Protein AF-A0A485KPN6-F1 (afdb_monomer)

InterPro domains:
  IPR001806 Small GTPase [PF00071] (11-131)
  IPR001806 Small GTPase [PS51421] (5-145)
  IPR001806 Small GTPase [SM00174] (12-145)
  IPR005225 Small GTP-binding domain [TIGR00231] (8-130)
  IPR027417 P-loop containing nucleoside triphosphate hydrolase [G3DSA:3.40.50.300] (1-142)
  IPR027417 P-loop containing nucleoside triphosphate hydrolase [SSF52540] (7-133)

Mean predicted aligned error: 6.92 Å

Structure (mmCIF, N/CA/C/O backbone):
data_AF-A0A485KPN6-F1
#
_entry.id   AF-A0A485KPN6-F1
#
loop_
_atom_site.group_PDB
_atom_site.id
_atom_site.type_symbol
_atom_site.label_atom_id
_atom_site.label_alt_id
_atom_site.label_comp_id
_atom_site.label_asym_id
_atom_site.label_entity_id
_atom_site.label_seq_id
_atom_site.pdbx_PDB_ins_code
_atom_site.Cartn_x
_atom_site.Cartn_y
_atom_site.Cartn_z
_atom_site.occupancy
_atom_site.B_iso_or_equiv
_atom_site.auth_seq_id
_atom_site.auth_comp_id
_atom_site.auth_asym_id
_atom_site.auth_atom_id
_atom_site.pdbx_PDB_model_num
ATOM 1 N N . MET A 1 1 ? -31.137 16.432 19.327 1.00 37.41 1 MET A N 1
ATOM 2 C CA . MET A 1 1 ? -29.739 16.645 18.903 1.00 37.41 1 MET A CA 1
ATOM 3 C C . MET A 1 1 ? -29.300 15.384 18.183 1.00 37.41 1 MET A C 1
ATOM 5 O O . MET A 1 1 ? -29.404 14.325 18.782 1.00 37.41 1 MET A O 1
ATOM 9 N N . ALA A 1 2 ? -28.963 15.461 16.894 1.00 44.97 2 ALA A N 1
ATOM 10 C CA . ALA A 1 2 ? -28.525 14.291 16.137 1.00 44.97 2 ALA A CA 1
ATOM 11 C C . ALA A 1 2 ? -27.062 14.008 16.492 1.00 44.97 2 ALA A C 1
ATOM 13 O O . ALA A 1 2 ? -26.189 14.835 16.234 1.00 44.97 2 ALA A O 1
ATOM 14 N N . GLU A 1 3 ? -26.814 12.874 17.137 1.00 49.03 3 GLU A N 1
ATOM 15 C CA . GLU A 1 3 ? -25.474 12.365 17.399 1.00 49.03 3 GLU A CA 1
ATOM 16 C C . GLU A 1 3 ? -24.818 12.087 16.042 1.00 49.03 3 GLU A C 1
ATOM 18 O O . GLU A 1 3 ? -25.190 11.156 15.329 1.00 49.03 3 GLU A O 1
ATOM 23 N N . GLY A 1 4 ? -23.931 12.991 15.614 1.00 55.22 4 GLY A N 1
ATOM 24 C CA . GLY A 1 4 ? -23.283 12.915 14.310 1.00 55.22 4 GLY A CA 1
ATOM 25 C C . GLY A 1 4 ? -22.525 11.601 14.202 1.00 55.22 4 GLY A C 1
ATOM 26 O O . GLY A 1 4 ? -21.501 11.423 14.859 1.00 55.22 4 GLY A O 1
ATOM 27 N N . THR A 1 5 ? -23.037 10.666 13.401 1.00 60.41 5 THR A N 1
ATOM 28 C CA . THR A 1 5 ? -22.420 9.354 13.212 1.00 60.41 5 THR A CA 1
ATOM 29 C C . THR A 1 5 ? -21.006 9.556 12.677 1.00 60.41 5 THR A C 1
ATOM 31 O O . THR A 1 5 ? -20.804 9.933 11.522 1.00 60.41 5 THR A O 1
ATOM 34 N N . LYS A 1 6 ? -20.004 9.358 13.539 1.00 68.56 6 LYS A N 1
ATOM 35 C CA . LYS A 1 6 ? -18.596 9.487 13.167 1.00 68.56 6 LYS A CA 1
ATOM 36 C C . LYS A 1 6 ? -18.298 8.441 12.094 1.00 68.56 6 LYS A C 1
ATOM 38 O O . LYS A 1 6 ? -18.426 7.246 12.351 1.00 68.56 6 LYS A O 1
ATOM 43 N N . ALA A 1 7 ? -17.926 8.892 10.896 1.00 76.75 7 ALA A N 1
ATOM 44 C CA . ALA A 1 7 ? -17.583 7.998 9.794 1.00 76.75 7 ALA A CA 1
ATOM 45 C C . ALA A 1 7 ? -16.496 7.009 10.244 1.00 76.75 7 ALA A C 1
ATOM 47 O O . ALA A 1 7 ? -15.482 7.411 10.822 1.00 76.75 7 ALA A O 1
ATOM 48 N N . ARG A 1 8 ? -16.716 5.714 9.994 1.00 92.06 8 ARG A N 1
ATOM 49 C CA . ARG A 1 8 ? -15.773 4.656 10.370 1.00 92.06 8 ARG A CA 1
ATOM 50 C C . ARG A 1 8 ? -14.483 4.846 9.578 1.00 92.06 8 ARG A C 1
ATOM 52 O O . ARG A 1 8 ? -14.513 4.854 8.350 1.00 92.06 8 ARG A O 1
ATOM 59 N N . GLU A 1 9 ? -13.354 4.984 10.264 1.00 95.56 9 GLU A N 1
ATOM 60 C CA . GLU A 1 9 ? -12.046 5.092 9.617 1.00 95.56 9 GLU A CA 1
ATOM 61 C C . GLU A 1 9 ? -11.360 3.723 9.571 1.00 95.56 9 GLU A C 1
ATOM 63 O O . GLU A 1 9 ? -11.320 2.998 10.566 1.00 95.56 9 GLU A O 1
ATOM 68 N N . VAL A 1 10 ? -10.832 3.354 8.404 1.00 97.00 10 VAL A N 1
ATOM 69 C CA . VAL A 1 10 ? -10.123 2.086 8.191 1.00 97.00 10 VAL A CA 1
ATOM 70 C C . VAL A 1 10 ? -8.743 2.385 7.628 1.00 97.00 10 VAL A C 1
ATOM 72 O O . VAL A 1 10 ? -8.615 2.883 6.510 1.00 97.00 10 VAL A O 1
ATOM 75 N N . LYS A 1 11 ? -7.702 2.062 8.398 1.00 98.19 11 LYS A N 1
ATOM 76 C CA . LYS A 1 11 ? -6.311 2.214 7.969 1.00 98.19 11 LYS A CA 1
ATOM 77 C C . LYS A 1 11 ? -5.886 1.038 7.089 1.00 98.19 11 LYS A C 1
ATOM 79 O O . LYS A 1 11 ? -5.953 -0.114 7.518 1.00 98.19 11 LYS A O 1
ATOM 84 N N . VAL A 1 12 ? -5.414 1.349 5.886 1.00 98.44 12 VAL A N 1
ATOM 85 C CA . VAL A 1 12 ? -4.874 0.404 4.903 1.00 98.44 12 VAL A CA 1
ATOM 86 C C . VAL A 1 12 ? -3.450 0.821 4.560 1.00 98.44 12 VAL A C 1
ATOM 88 O O . VAL A 1 12 ? -3.191 2.000 4.330 1.00 98.44 12 VAL A O 1
ATOM 91 N N . VAL A 1 13 ? -2.526 -0.132 4.512 1.00 98.56 13 VAL A N 1
ATOM 92 C CA . VAL A 1 13 ? -1.133 0.106 4.109 1.00 98.56 13 VAL A CA 1
ATOM 93 C C . VAL A 1 13 ? -0.801 -0.689 2.853 1.00 98.56 13 VAL A C 1
ATOM 95 O O . VAL A 1 13 ? -1.219 -1.837 2.713 1.00 98.56 13 VAL A O 1
ATOM 98 N N . LEU A 1 14 ? -0.058 -0.088 1.929 1.00 98.50 14 LEU A N 1
ATOM 99 C CA . LEU A 1 14 ? 0.485 -0.775 0.764 1.00 98.50 14 LEU A CA 1
ATOM 100 C C . LEU A 1 14 ? 1.970 -1.041 0.981 1.00 98.50 14 LEU A C 1
ATOM 102 O O . LEU A 1 14 ? 2.721 -0.112 1.252 1.00 98.50 14 LEU A O 1
ATOM 106 N N . LEU A 1 15 ? 2.388 -2.293 0.798 1.00 98.12 15 LEU A N 1
ATOM 107 C CA . LEU A 1 15 ? 3.778 -2.747 0.927 1.00 98.12 15 LEU A CA 1
ATOM 108 C C . LEU A 1 15 ? 4.229 -3.467 -0.349 1.00 98.12 15 LEU A C 1
ATOM 110 O O . LEU A 1 15 ? 3.407 -3.908 -1.153 1.00 98.12 15 LEU A O 1
ATOM 114 N N . GLY A 1 16 ? 5.541 -3.572 -0.556 1.00 97.31 16 GLY A N 1
ATOM 115 C CA . GLY A 1 16 ? 6.146 -4.197 -1.738 1.00 97.31 16 GLY A CA 1
ATOM 116 C C . GLY A 1 16 ? 7.288 -3.371 -2.328 1.00 97.31 16 GLY A C 1
ATOM 117 O O . GLY A 1 16 ? 7.499 -2.219 -1.943 1.00 97.31 16 GLY A O 1
ATOM 118 N N . ASP A 1 17 ? 8.009 -3.943 -3.289 1.00 96.38 17 ASP A N 1
ATOM 119 C CA . ASP A 1 17 ? 9.236 -3.355 -3.846 1.00 96.38 17 ASP A CA 1
ATOM 120 C C . ASP A 1 17 ? 9.010 -2.013 -4.556 1.00 96.38 17 ASP A C 1
ATOM 122 O O . ASP A 1 17 ? 7.895 -1.605 -4.908 1.00 96.38 17 ASP A O 1
ATOM 126 N N . THR A 1 18 ? 10.104 -1.299 -4.809 1.00 95.44 18 THR A N 1
ATOM 127 C CA . THR A 1 18 ? 10.076 -0.108 -5.662 1.00 95.44 18 THR A CA 1
ATOM 128 C C . THR A 1 18 ? 9.612 -0.472 -7.076 1.00 95.44 18 THR A C 1
ATOM 130 O O . THR A 1 18 ? 9.954 -1.521 -7.637 1.00 95.44 18 THR A O 1
ATOM 133 N N . GLY A 1 19 ? 8.777 0.392 -7.658 1.00 94.19 19 GLY A N 1
ATOM 134 C CA . GLY A 1 19 ? 8.307 0.256 -9.039 1.00 94.19 19 GLY A CA 1
ATOM 135 C C . GLY A 1 19 ? 7.283 -0.858 -9.288 1.00 94.19 19 GLY A C 1
ATOM 136 O O . GLY A 1 19 ? 6.967 -1.132 -10.446 1.00 94.19 19 GLY A O 1
ATOM 137 N N . VAL A 1 20 ? 6.755 -1.527 -8.250 1.00 95.75 20 VAL A N 1
ATOM 138 C CA . VAL A 1 20 ? 5.679 -2.533 -8.428 1.00 95.75 20 VAL A CA 1
ATOM 139 C C . VAL A 1 20 ? 4.315 -1.905 -8.732 1.00 95.75 20 VAL A C 1
ATOM 141 O O . VAL A 1 20 ? 3.440 -2.592 -9.242 1.00 95.75 20 VAL A O 1
ATOM 144 N N . GLY A 1 21 ? 4.154 -0.600 -8.479 1.00 95.94 21 GLY A N 1
ATOM 145 C CA . GLY A 1 21 ? 2.950 0.172 -8.813 1.00 95.94 21 GLY A CA 1
ATOM 146 C C . GLY A 1 21 ? 2.024 0.500 -7.638 1.00 95.94 21 GLY A C 1
ATOM 147 O O . GLY A 1 21 ? 0.868 0.832 -7.869 1.00 95.94 21 GLY A O 1
ATOM 148 N N . LYS A 1 22 ? 2.514 0.451 -6.389 1.00 97.00 22 LYS A N 1
ATOM 149 C CA . LYS A 1 22 ? 1.745 0.833 -5.185 1.00 97.00 22 LYS A CA 1
ATOM 150 C C . LYS A 1 22 ? 1.124 2.229 -5.318 1.00 97.00 22 LYS A C 1
ATOM 152 O O . LYS A 1 22 ? -0.093 2.365 -5.269 1.00 97.00 22 LYS A O 1
ATOM 157 N N . SER A 1 23 ? 1.940 3.236 -5.617 1.00 96.75 23 SER A N 1
ATOM 158 C CA . SER A 1 23 ? 1.487 4.619 -5.788 1.00 96.75 23 SER A CA 1
ATOM 159 C C . SER A 1 23 ? 0.498 4.773 -6.945 1.00 96.75 23 SER A C 1
ATOM 161 O O . SER A 1 23 ? -0.493 5.485 -6.808 1.00 96.75 23 SER A O 1
ATOM 163 N N . SER A 1 24 ? 0.707 4.062 -8.060 1.00 96.06 24 SER A N 1
ATOM 164 C CA . SER A 1 24 ? -0.212 4.065 -9.207 1.00 96.06 24 SER A CA 1
ATOM 165 C C . SER A 1 24 ? -1.573 3.463 -8.853 1.00 96.06 24 SER A C 1
ATOM 167 O O . SER A 1 24 ? -2.597 4.023 -9.238 1.00 96.06 24 SER A O 1
ATOM 169 N N . LEU A 1 25 ? -1.598 2.376 -8.072 1.00 96.38 25 LEU A N 1
ATOM 170 C CA . LEU A 1 25 ? -2.829 1.774 -7.553 1.00 96.38 25 LEU A CA 1
ATOM 171 C C . LEU A 1 25 ? -3.585 2.744 -6.645 1.00 96.38 25 LEU A C 1
ATOM 173 O O . LEU A 1 25 ? -4.788 2.932 -6.827 1.00 96.38 25 LEU A O 1
ATOM 177 N N . VAL A 1 26 ? -2.893 3.393 -5.700 1.00 96.56 26 VAL A N 1
ATOM 178 C CA . VAL A 1 26 ? -3.537 4.367 -4.805 1.00 96.56 26 VAL A CA 1
ATOM 179 C C . VAL A 1 26 ? -4.048 5.570 -5.590 1.00 96.56 26 VAL A C 1
ATOM 181 O O . VAL A 1 26 ? -5.200 5.957 -5.413 1.00 96.56 26 VAL A O 1
ATOM 184 N N . LEU A 1 27 ? -3.251 6.131 -6.502 1.00 95.56 27 LEU A N 1
ATOM 185 C CA . LEU A 1 27 ? -3.660 7.270 -7.325 1.00 95.56 27 LEU A CA 1
ATOM 186 C C . LEU A 1 27 ? -4.890 6.939 -8.179 1.00 95.56 27 LEU A C 1
ATOM 188 O O . LEU A 1 27 ? -5.844 7.727 -8.207 1.00 95.56 27 LEU A O 1
ATOM 192 N N . ARG A 1 28 ? -4.891 5.771 -8.835 1.00 95.25 28 ARG A N 1
ATOM 193 C CA . ARG A 1 28 ? -6.022 5.289 -9.635 1.00 95.25 28 ARG A CA 1
ATOM 194 C C . ARG A 1 28 ? -7.255 5.103 -8.767 1.00 95.25 28 ARG A C 1
ATOM 196 O O . ARG A 1 28 ? -8.325 5.584 -9.127 1.00 95.25 28 ARG A O 1
ATOM 203 N N . PHE A 1 29 ? -7.112 4.474 -7.606 1.00 95.31 29 PHE A N 1
ATOM 204 C CA . PHE A 1 29 ? -8.229 4.267 -6.695 1.00 95.31 29 PHE A CA 1
ATOM 205 C C . PHE A 1 29 ? -8.797 5.587 -6.162 1.00 95.31 29 PHE A C 1
ATOM 207 O O . PHE A 1 29 ? -10.011 5.771 -6.172 1.00 95.31 29 PHE A O 1
ATOM 214 N N . VAL A 1 30 ? -7.953 6.514 -5.707 1.00 94.94 30 VAL A N 1
ATOM 215 C CA . VAL A 1 30 ? -8.392 7.753 -5.047 1.00 94.94 30 VAL A CA 1
ATOM 216 C C . VAL A 1 30 ? -8.919 8.778 -6.047 1.00 94.94 30 VAL A C 1
ATOM 218 O O . VAL A 1 30 ? -9.967 9.370 -5.805 1.00 94.94 30 VAL A O 1
ATOM 221 N N . THR A 1 31 ? -8.230 8.962 -7.175 1.00 93.69 31 THR A N 1
ATOM 222 C CA . THR A 1 31 ? -8.471 10.092 -8.095 1.00 93.69 31 THR A CA 1
ATOM 223 C C . THR A 1 31 ? -8.912 9.683 -9.498 1.00 93.69 31 THR A C 1
ATOM 225 O O . THR A 1 31 ? -9.166 10.549 -10.327 1.00 93.69 31 THR A O 1
ATOM 228 N N . ASN A 1 32 ? -8.981 8.382 -9.789 1.00 93.06 32 ASN A N 1
ATOM 229 C CA . ASN A 1 32 ? -9.200 7.862 -11.137 1.00 93.06 32 ASN A CA 1
ATOM 230 C C . ASN A 1 32 ? -8.185 8.382 -12.179 1.00 93.06 32 ASN A C 1
ATOM 232 O O . ASN A 1 32 ? -8.518 8.552 -13.350 1.00 93.06 32 ASN A O 1
ATOM 236 N N . ASN A 1 33 ? -6.932 8.598 -11.765 1.00 90.56 33 ASN A N 1
ATOM 237 C CA . ASN A 1 33 ? -5.832 8.998 -12.646 1.00 90.56 33 ASN A CA 1
ATOM 238 C C . ASN A 1 33 ? -4.732 7.938 -12.705 1.00 90.56 33 ASN A C 1
ATOM 240 O O . ASN A 1 33 ? -4.531 7.169 -11.767 1.00 90.56 33 ASN A O 1
ATOM 244 N N . PHE A 1 34 ? -3.977 7.944 -13.800 1.00 90.94 34 PHE A N 1
ATOM 245 C CA . PHE A 1 34 ? -2.768 7.147 -13.967 1.00 90.94 34 PHE A CA 1
ATOM 246 C C . PHE A 1 34 ? -1.654 8.017 -14.532 1.00 90.94 34 PHE A C 1
ATOM 248 O O . PHE A 1 34 ? -1.895 8.874 -15.381 1.00 90.94 34 PHE A O 1
ATOM 255 N N . ARG A 1 35 ? -0.434 7.789 -14.047 1.00 87.56 35 ARG A N 1
ATOM 256 C CA . ARG A 1 35 ? 0.775 8.428 -14.554 1.00 87.56 35 ARG A CA 1
ATOM 257 C C . ARG A 1 35 ? 1.763 7.322 -14.928 1.00 87.56 35 ARG A C 1
ATOM 259 O O . ARG A 1 35 ? 2.150 6.571 -14.033 1.00 87.56 35 ARG A O 1
ATOM 266 N N . PRO A 1 36 ? 2.169 7.213 -16.206 1.00 78.56 36 PRO A N 1
ATOM 267 C CA . PRO A 1 36 ? 3.112 6.181 -16.639 1.00 78.56 36 PRO A CA 1
ATOM 268 C C . PRO A 1 36 ? 4.503 6.379 -16.029 1.00 78.56 36 PRO A C 1
ATOM 270 O O . PRO A 1 36 ? 5.236 5.415 -15.823 1.00 78.56 36 PRO A O 1
ATOM 273 N N . TYR A 1 37 ? 4.838 7.624 -15.690 1.00 82.56 37 TYR A N 1
ATOM 274 C CA . TYR A 1 37 ? 6.068 7.991 -15.008 1.00 82.56 37 TYR A CA 1
ATOM 275 C C . TYR A 1 37 ? 5.726 8.636 -13.668 1.00 82.56 37 TYR A C 1
ATOM 277 O O . TYR A 1 37 ? 4.939 9.583 -13.598 1.00 82.56 37 TYR A O 1
ATOM 285 N N . SER A 1 38 ? 6.319 8.115 -12.601 1.00 82.31 38 SER A N 1
ATOM 286 C CA . SER A 1 38 ? 6.205 8.658 -11.253 1.00 82.31 38 SER A CA 1
ATOM 287 C C . SER A 1 38 ? 7.548 8.550 -10.555 1.00 82.31 38 SER A C 1
ATOM 289 O O . SER A 1 38 ? 8.235 7.533 -10.678 1.00 82.31 38 SER A O 1
ATOM 291 N N . GLU A 1 39 ? 7.898 9.571 -9.783 1.00 88.94 39 GLU A N 1
ATOM 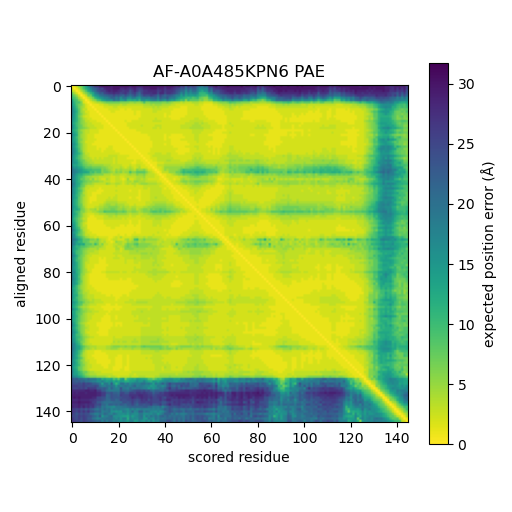292 C CA . GLU A 1 39 ? 9.043 9.492 -8.884 1.00 88.94 39 GLU A CA 1
ATOM 293 C C . GLU A 1 39 ? 8.819 8.426 -7.805 1.00 88.94 39 GLU A C 1
ATOM 295 O O . GLU A 1 39 ? 7.690 8.019 -7.515 1.00 88.94 39 GLU A O 1
ATOM 300 N N . SER A 1 40 ? 9.910 7.941 -7.215 1.00 91.25 40 SER A N 1
ATOM 301 C CA . SER A 1 40 ? 9.809 7.006 -6.096 1.00 91.25 40 SER A CA 1
ATOM 302 C C . SER A 1 40 ? 9.239 7.703 -4.866 1.00 91.25 40 SER A C 1
ATOM 304 O O . SER A 1 40 ? 9.721 8.765 -4.483 1.00 91.25 40 SER A O 1
ATOM 306 N N . THR A 1 41 ? 8.291 7.059 -4.186 1.00 90.88 41 THR A N 1
ATOM 307 C CA . THR A 1 41 ? 7.822 7.512 -2.873 1.00 90.88 41 THR A CA 1
ATOM 308 C C . THR A 1 41 ? 8.992 7.591 -1.890 1.00 90.88 41 THR A C 1
ATOM 310 O O . THR A 1 41 ? 9.741 6.624 -1.723 1.00 90.88 41 THR A O 1
ATOM 313 N N . ILE A 1 42 ? 9.136 8.736 -1.223 1.00 91.88 42 ILE A N 1
ATOM 314 C CA . ILE A 1 42 ? 10.103 8.962 -0.144 1.00 91.88 42 ILE A CA 1
ATOM 315 C C . ILE A 1 42 ? 9.393 8.690 1.184 1.00 91.88 42 ILE A C 1
ATOM 317 O O . ILE A 1 42 ? 8.420 9.365 1.510 1.00 91.88 42 ILE A O 1
ATOM 321 N N . GLY A 1 43 ? 9.858 7.700 1.952 1.00 92.69 43 GLY A N 1
ATOM 322 C CA . GLY A 1 43 ? 9.217 7.310 3.214 1.00 92.69 43 GLY A CA 1
ATOM 323 C C . GLY A 1 43 ? 7.823 6.713 2.995 1.00 92.69 43 GLY A C 1
ATOM 324 O O . GLY A 1 43 ? 7.709 5.532 2.676 1.00 92.69 43 GLY A O 1
ATOM 325 N N . ALA A 1 44 ? 6.769 7.519 3.141 1.00 95.69 44 ALA A N 1
ATOM 326 C CA . ALA A 1 44 ? 5.401 7.151 2.779 1.00 95.69 44 ALA A CA 1
ATOM 327 C C . ALA A 1 44 ? 4.562 8.382 2.416 1.00 95.69 44 ALA A C 1
ATOM 329 O O . ALA A 1 44 ? 4.802 9.479 2.917 1.00 95.69 44 ALA A O 1
ATOM 330 N N . SER A 1 45 ? 3.538 8.173 1.592 1.00 95.94 45 SER A N 1
ATOM 331 C CA . SER A 1 45 ? 2.495 9.156 1.314 1.00 95.94 45 SER A CA 1
ATOM 332 C C . SER A 1 45 ? 1.155 8.707 1.895 1.00 95.94 45 SER A C 1
ATOM 334 O O . SER A 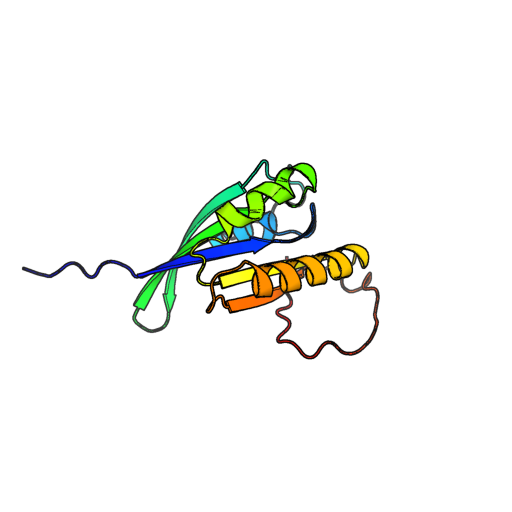1 45 ? 0.874 7.513 2.031 1.00 95.94 45 SER A O 1
ATOM 336 N N . PHE A 1 46 ? 0.330 9.685 2.259 1.00 97.00 46 PHE A N 1
ATOM 337 C CA . PHE A 1 46 ? -0.995 9.466 2.820 1.00 97.00 46 PHE A CA 1
ATOM 338 C C . PHE A 1 46 ? -2.061 10.001 1.866 1.00 97.00 46 PHE A C 1
ATOM 340 O O . PHE A 1 46 ? -1.990 11.145 1.419 1.00 97.00 46 PHE A O 1
ATOM 347 N N . MET A 1 47 ? -3.078 9.186 1.598 1.00 97.06 47 MET A N 1
ATOM 348 C CA . MET A 1 47 ? -4.294 9.597 0.902 1.00 97.06 47 MET A CA 1
ATOM 349 C C . MET A 1 47 ? -5.517 9.072 1.649 1.00 97.06 47 MET A C 1
ATOM 351 O O . MET A 1 47 ? -5.437 8.097 2.396 1.00 97.06 47 MET A O 1
ATOM 355 N N . SER A 1 48 ? -6.678 9.689 1.434 1.00 97.19 48 SER A N 1
ATOM 356 C CA . SER A 1 48 ? -7.929 9.150 1.962 1.00 97.19 48 SER A CA 1
ATOM 357 C C . SER A 1 48 ? -9.038 9.173 0.927 1.00 97.19 48 SER A C 1
ATOM 359 O O . SER A 1 48 ? -9.082 10.062 0.079 1.00 97.19 48 SER A O 1
ATOM 361 N N . LYS A 1 49 ? -9.929 8.184 1.004 1.00 96.31 49 LYS A N 1
ATOM 362 C CA . LYS A 1 49 ? -11.127 8.104 0.168 1.00 96.31 49 LYS A CA 1
ATOM 363 C C . LYS A 1 49 ? -12.306 7.655 1.015 1.00 96.31 49 LYS A C 1
ATOM 365 O O . LYS A 1 49 ? -12.217 6.643 1.710 1.00 96.31 49 LYS A O 1
ATOM 370 N N . MET A 1 50 ? -13.402 8.400 0.953 1.00 96.50 50 MET A N 1
ATOM 371 C CA . MET A 1 50 ? -14.673 7.966 1.520 1.00 96.50 50 MET A CA 1
ATOM 372 C C . MET A 1 50 ? -15.395 7.090 0.498 1.00 96.50 50 MET A C 1
ATOM 374 O O . MET A 1 50 ? -15.516 7.473 -0.664 1.00 96.50 50 MET A O 1
ATOM 378 N N . LEU A 1 51 ? -15.842 5.914 0.925 1.00 95.12 51 LEU A N 1
ATOM 379 C CA . LEU A 1 51 ? -16.675 5.015 0.138 1.00 95.12 51 LEU A CA 1
ATOM 380 C C . LEU A 1 51 ? -17.911 4.631 0.942 1.00 95.12 51 LEU A C 1
ATOM 382 O O . LEU A 1 51 ? -17.850 4.497 2.164 1.00 95.12 51 LEU A O 1
ATOM 386 N N . LEU A 1 52 ? -19.013 4.415 0.235 1.00 94.06 52 LEU A N 1
ATOM 387 C CA . LEU A 1 52 ? -2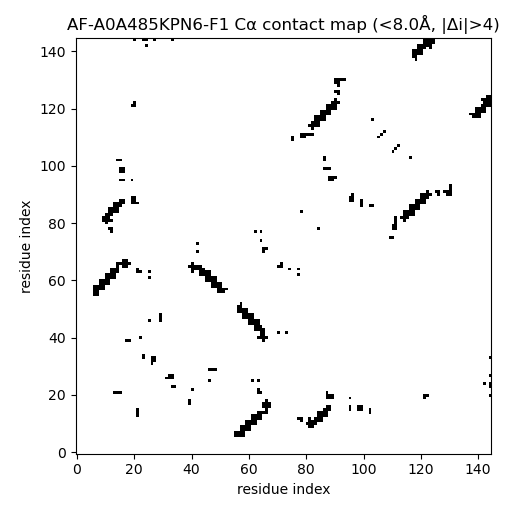0.211 3.812 0.793 1.00 94.06 52 LEU A CA 1
ATOM 388 C C . LEU A 1 52 ? -20.110 2.290 0.613 1.00 94.06 52 LEU A C 1
ATOM 390 O O . LEU A 1 52 ? -19.983 1.809 -0.513 1.00 94.06 52 LEU A O 1
ATOM 394 N N . VAL A 1 53 ? -20.101 1.541 1.715 1.00 91.56 53 VAL A N 1
ATOM 395 C CA . VAL A 1 53 ? -20.065 0.071 1.723 1.00 91.56 53 VAL A CA 1
ATOM 396 C C . VAL A 1 53 ? -21.343 -0.419 2.397 1.00 91.56 53 VAL A C 1
ATOM 398 O O . VAL A 1 53 ? -21.492 -0.293 3.613 1.00 91.56 53 VAL A O 1
ATOM 401 N N . GLY A 1 54 ? -22.285 -0.933 1.601 1.00 91.12 54 GLY A N 1
ATOM 402 C CA . GLY A 1 54 ? -23.671 -1.093 2.052 1.00 91.12 54 GLY A CA 1
ATOM 403 C C . GLY A 1 54 ? -24.261 0.278 2.382 1.00 91.12 54 GLY A C 1
ATOM 404 O O . GLY A 1 54 ? -24.142 1.192 1.576 1.00 91.12 54 GLY A O 1
ATOM 405 N N . ASP A 1 55 ? -24.788 0.443 3.593 1.00 90.38 55 ASP A N 1
ATOM 406 C CA . ASP A 1 55 ? -25.326 1.725 4.076 1.00 90.38 55 ASP A CA 1
ATOM 407 C C . ASP A 1 55 ? -24.333 2.502 4.964 1.00 90.38 55 ASP A C 1
ATOM 409 O O . ASP A 1 55 ? -24.688 3.494 5.600 1.00 90.38 55 ASP A O 1
ATOM 413 N N . GLN A 1 56 ? -23.072 2.057 5.047 1.00 92.25 56 GLN A N 1
ATOM 414 C CA . GLN A 1 56 ? -22.059 2.673 5.907 1.00 92.25 56 GLN A CA 1
ATOM 415 C C . GLN A 1 56 ? -21.051 3.498 5.107 1.00 92.25 56 GLN A C 1
ATOM 417 O O . GLN A 1 56 ? -20.359 2.985 4.225 1.00 92.25 56 GLN A O 1
ATOM 422 N N . ALA A 1 57 ? -20.906 4.774 5.469 1.00 94.44 57 ALA A N 1
ATOM 423 C CA . ALA A 1 57 ? -19.819 5.615 4.985 1.00 94.44 57 ALA A CA 1
ATOM 424 C C . ALA A 1 57 ? -18.516 5.266 5.723 1.00 94.44 57 ALA A C 1
ATOM 426 O O . ALA A 1 57 ? -18.371 5.502 6.927 1.00 94.44 57 ALA A O 1
ATOM 427 N N . ILE A 1 58 ? -17.555 4.710 4.987 1.00 96.06 58 ILE A N 1
ATOM 428 C CA . ILE A 1 58 ? -16.239 4.322 5.494 1.00 96.06 58 ILE A CA 1
ATOM 429 C C . ILE A 1 58 ? -15.181 5.218 4.860 1.00 96.06 58 ILE A C 1
ATOM 431 O O . ILE A 1 58 ? -15.090 5.343 3.638 1.00 96.06 58 ILE A O 1
ATOM 435 N N . LYS A 1 59 ? -14.336 5.826 5.691 1.00 97.19 59 LYS A N 1
ATOM 436 C CA . LYS A 1 59 ? -13.167 6.580 5.246 1.00 97.19 59 LYS A CA 1
ATOM 437 C C . LYS A 1 59 ? -11.938 5.682 5.290 1.00 97.19 59 LYS A C 1
ATOM 439 O O . LYS A 1 59 ? -11.418 5.357 6.357 1.00 97.19 59 LYS A O 1
ATOM 444 N N . TYR A 1 60 ? -11.447 5.308 4.119 1.00 97.62 60 TYR A N 1
ATOM 445 C CA . TYR A 1 60 ? -10.195 4.580 3.989 1.00 97.62 60 TYR A CA 1
ATOM 446 C C . TYR A 1 60 ? -9.024 5.549 4.114 1.00 97.62 60 TYR A C 1
ATOM 448 O O . TYR A 1 60 ? -8.935 6.525 3.370 1.00 97.62 60 TYR A O 1
ATOM 456 N N . GLN A 1 61 ? -8.139 5.273 5.064 1.00 98.25 61 GLN A N 1
ATOM 457 C CA . GLN A 1 61 ? -6.882 5.969 5.312 1.00 98.25 61 GLN A CA 1
ATOM 458 C C . GLN A 1 61 ? -5.754 5.137 4.708 1.00 98.25 61 GLN A C 1
ATOM 460 O O . GLN A 1 61 ? -5.378 4.105 5.263 1.00 98.25 61 GLN A O 1
ATOM 465 N N . ILE A 1 62 ? -5.252 5.552 3.552 1.00 98.44 62 ILE A N 1
ATOM 466 C CA . ILE A 1 62 ? -4.378 4.740 2.710 1.00 98.44 62 ILE A CA 1
ATOM 467 C C . ILE A 1 62 ? -2.948 5.254 2.825 1.00 98.44 62 ILE A C 1
ATOM 469 O O . ILE A 1 62 ? -2.663 6.407 2.506 1.00 98.44 62 ILE A O 1
ATOM 473 N N . TRP A 1 63 ? -2.059 4.371 3.263 1.00 98.31 63 TRP A N 1
ATOM 474 C CA . TRP A 1 63 ? -0.628 4.613 3.383 1.00 98.31 63 TRP A CA 1
ATOM 475 C C . TRP A 1 63 ? 0.108 3.920 2.238 1.00 98.31 63 TRP A C 1
ATOM 477 O O . TRP A 1 63 ? 0.230 2.697 2.230 1.00 98.31 63 TRP A O 1
ATOM 487 N N . ASP A 1 64 ? 0.597 4.695 1.273 1.00 97.50 64 ASP A N 1
ATOM 488 C CA . ASP A 1 64 ? 1.501 4.216 0.223 1.00 97.50 64 ASP A CA 1
ATOM 489 C C . ASP A 1 64 ? 2.945 4.342 0.709 1.00 97.50 64 ASP A C 1
ATOM 491 O O . ASP A 1 64 ? 3.430 5.453 0.917 1.00 97.50 64 ASP A O 1
ATOM 495 N N . THR A 1 65 ? 3.638 3.223 0.916 1.00 97.31 65 THR A N 1
ATOM 496 C CA . THR A 1 65 ? 5.010 3.245 1.437 1.00 97.31 65 THR A CA 1
ATOM 497 C C . THR A 1 65 ? 6.051 3.235 0.323 1.00 97.31 65 THR A C 1
ATOM 499 O O . THR A 1 65 ? 5.848 2.713 -0.778 1.00 97.31 65 THR A O 1
ATOM 502 N N . ALA A 1 66 ? 7.241 3.736 0.630 1.00 94.62 66 ALA A N 1
ATOM 503 C CA . ALA A 1 66 ? 8.414 3.485 -0.182 1.00 94.62 66 ALA A CA 1
ATOM 504 C C . ALA A 1 66 ? 8.695 1.977 -0.248 1.00 94.62 66 ALA A C 1
ATOM 506 O O . ALA A 1 66 ? 8.478 1.235 0.709 1.00 94.62 66 ALA A O 1
ATOM 507 N N . GLY A 1 67 ? 9.172 1.522 -1.406 1.00 85.75 67 GLY A N 1
ATOM 508 C CA . GLY A 1 67 ? 9.617 0.141 -1.607 1.00 85.75 67 GLY A CA 1
ATOM 509 C C . GLY A 1 67 ? 11.133 0.002 -1.709 1.00 85.75 67 GLY A C 1
ATOM 510 O O . GLY A 1 67 ? 11.601 -1.002 -2.238 1.00 85.75 67 GLY A O 1
ATOM 511 N N . GLN A 1 68 ? 11.891 1.046 -1.353 1.00 90.75 68 GLN A N 1
ATOM 512 C CA . GLN A 1 68 ? 13.357 1.011 -1.363 1.00 90.75 68 GLN A CA 1
ATOM 513 C C . GLN A 1 68 ? 13.822 0.414 -0.040 1.00 90.75 68 GLN A C 1
ATOM 515 O O . GLN A 1 68 ? 13.307 0.779 1.019 1.00 90.75 68 GLN A O 1
ATOM 520 N N . GLU A 1 69 ? 14.819 -0.459 -0.094 1.00 84.31 69 GLU A N 1
ATOM 521 C CA . GLU A 1 69 ? 15.358 -1.168 1.065 1.00 84.31 69 GLU A CA 1
ATOM 522 C C . GLU A 1 69 ? 15.823 -0.222 2.177 1.00 84.31 69 GLU A C 1
ATOM 524 O O . GLU A 1 69 ? 15.608 -0.501 3.354 1.00 84.31 69 GLU A O 1
ATOM 529 N N . LYS A 1 70 ? 16.350 0.956 1.823 1.00 91.38 70 LYS A N 1
ATOM 530 C CA . LYS A 1 70 ? 16.783 1.968 2.797 1.00 91.38 70 LYS A CA 1
ATOM 531 C C . LYS A 1 70 ? 15.660 2.485 3.710 1.00 91.38 70 LYS A C 1
ATOM 533 O O . LYS A 1 70 ? 15.949 3.022 4.771 1.00 91.38 70 LYS A O 1
ATOM 538 N N . TYR A 1 71 ? 14.394 2.340 3.306 1.00 91.62 71 TYR A N 1
ATOM 539 C CA . TYR A 1 71 ? 13.225 2.719 4.110 1.00 91.62 71 TYR A CA 1
ATOM 540 C C . TYR A 1 71 ? 12.545 1.519 4.780 1.00 91.62 71 TYR A C 1
ATOM 542 O O . TYR A 1 71 ? 11.540 1.698 5.463 1.00 91.62 71 TYR A O 1
ATOM 550 N N . HIS A 1 72 ? 13.062 0.300 4.604 1.00 91.62 72 HIS A N 1
ATOM 551 C CA . HIS A 1 72 ? 12.432 -0.916 5.119 1.00 91.62 72 HIS A CA 1
ATOM 552 C C . HIS A 1 72 ? 12.283 -0.897 6.648 1.00 91.62 72 HIS A C 1
ATOM 554 O O . HIS A 1 72 ? 11.231 -1.263 7.161 1.00 91.62 72 HIS A O 1
ATOM 560 N N . SER A 1 73 ? 13.267 -0.357 7.376 1.00 93.31 73 SER A N 1
ATOM 561 C CA . SER A 1 73 ? 13.212 -0.205 8.840 1.00 93.31 73 SER A CA 1
ATOM 562 C C . SER A 1 73 ? 12.078 0.702 9.337 1.00 93.31 73 SER A C 1
ATOM 564 O O . SER A 1 73 ? 11.716 0.634 10.510 1.00 93.31 73 SER A O 1
ATOM 566 N N . LEU A 1 74 ? 11.494 1.530 8.463 1.00 95.00 74 LEU A N 1
ATOM 567 C CA . LEU A 1 74 ? 10.336 2.363 8.784 1.00 95.00 74 LEU A CA 1
ATOM 568 C C . LEU A 1 74 ? 9.012 1.611 8.615 1.00 95.00 74 LEU A C 1
ATOM 570 O O . LEU A 1 74 ? 8.013 2.025 9.190 1.00 95.00 74 LEU A O 1
ATOM 574 N N . ALA A 1 75 ? 8.965 0.500 7.875 1.00 93.88 75 ALA A N 1
ATOM 575 C CA . ALA A 1 75 ? 7.718 -0.212 7.588 1.00 93.88 75 ALA A CA 1
ATOM 576 C C . ALA A 1 75 ? 6.862 -0.550 8.827 1.00 93.88 75 ALA A C 1
ATOM 578 O O . ALA A 1 75 ? 5.646 -0.316 8.758 1.00 93.88 75 ALA A O 1
ATOM 579 N N . PRO A 1 76 ? 7.443 -0.960 9.979 1.00 96.12 76 PRO A N 1
ATOM 580 C CA . PRO A 1 76 ? 6.678 -1.193 11.201 1.00 96.12 76 PRO A CA 1
ATOM 581 C C . PRO A 1 76 ? 5.835 -0.011 11.666 1.00 96.12 76 PRO A C 1
ATOM 583 O O . PRO A 1 76 ? 4.724 -0.197 12.166 1.00 96.12 76 PRO A O 1
ATOM 586 N N . MET A 1 77 ? 6.299 1.221 11.447 1.00 96.38 77 MET A N 1
ATOM 587 C CA . MET A 1 77 ? 5.536 2.413 11.816 1.00 96.38 77 MET A CA 1
ATOM 588 C C . MET A 1 77 ? 4.262 2.563 10.969 1.00 96.38 77 MET A C 1
ATOM 590 O O . MET A 1 77 ? 3.241 3.054 11.455 1.00 96.38 77 MET A O 1
ATOM 594 N N . TYR A 1 78 ? 4.302 2.120 9.708 1.00 96.25 78 TYR A N 1
ATOM 595 C CA . TYR A 1 78 ? 3.209 2.305 8.760 1.00 96.25 78 TYR A CA 1
ATOM 596 C C . TYR A 1 78 ? 2.128 1.241 8.913 1.00 96.25 78 TYR A C 1
ATOM 598 O O . TYR A 1 78 ? 0.947 1.596 8.916 1.00 96.25 78 TYR A O 1
ATOM 606 N N . TYR A 1 79 ? 2.488 -0.030 9.118 1.00 97.06 79 TYR A N 1
ATOM 607 C CA . TYR A 1 79 ? 1.493 -1.087 9.330 1.00 97.06 79 TYR A CA 1
ATOM 608 C C . TYR A 1 79 ? 0.975 -1.172 10.777 1.00 97.06 79 TYR A C 1
ATOM 610 O O . TYR A 1 79 ? -0.019 -1.855 11.031 1.00 97.06 79 TYR A O 1
ATOM 618 N N . ARG A 1 80 ? 1.572 -0.446 11.736 1.00 96.50 80 ARG A N 1
ATOM 619 C CA . ARG A 1 80 ? 1.039 -0.343 13.106 1.00 96.50 80 ARG A CA 1
ATOM 620 C C . ARG A 1 80 ? -0.400 0.178 13.095 1.00 96.50 80 ARG A C 1
ATOM 622 O O . ARG A 1 80 ? -0.674 1.263 12.576 1.00 96.50 80 ARG A O 1
ATOM 629 N N . GLY A 1 81 ? -1.316 -0.589 13.686 1.00 96.19 81 GLY A N 1
ATOM 630 C CA . GLY A 1 81 ? -2.744 -0.258 13.742 1.00 96.19 81 GLY A CA 1
ATOM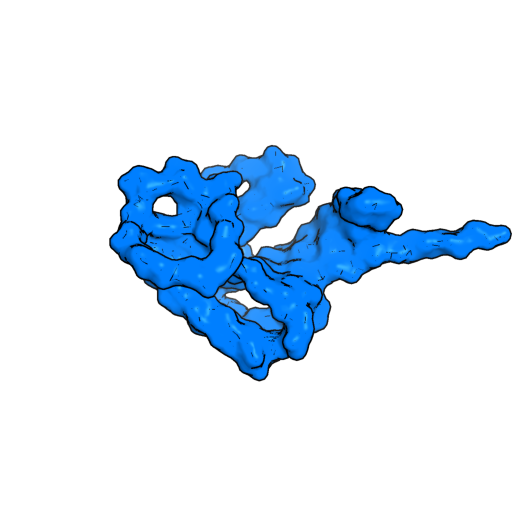 631 C C . GLY A 1 81 ? -3.459 -0.290 12.385 1.00 96.19 81 GLY A C 1
ATOM 632 O O . GLY A 1 81 ? -4.572 0.218 12.281 1.00 96.19 81 GLY A O 1
ATOM 633 N N . ALA A 1 82 ? -2.833 -0.831 11.333 1.00 98.19 82 ALA A N 1
ATOM 634 C CA . ALA A 1 82 ? -3.512 -1.052 10.063 1.00 98.19 82 ALA A CA 1
ATOM 635 C C . ALA A 1 82 ? -4.518 -2.202 10.201 1.00 98.19 82 ALA A C 1
ATOM 637 O O . ALA A 1 82 ? -4.201 -3.254 10.749 1.00 98.19 82 ALA A O 1
ATOM 638 N N . ALA A 1 83 ? -5.725 -2.004 9.675 1.00 98.06 83 ALA A N 1
ATOM 639 C CA . ALA A 1 83 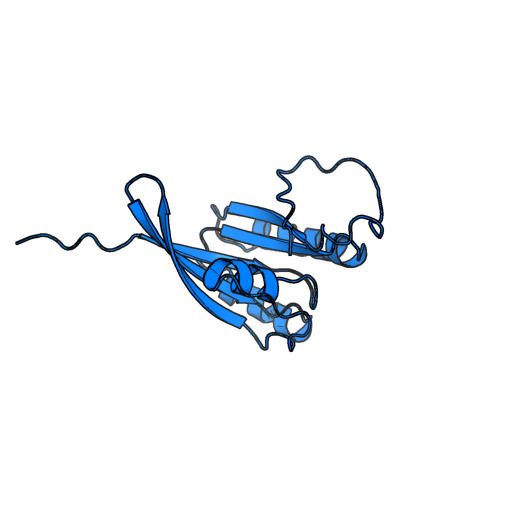? -6.732 -3.057 9.591 1.00 98.06 83 ALA A CA 1
ATOM 640 C C . ALA A 1 83 ? -6.449 -4.008 8.419 1.00 98.06 83 ALA A C 1
ATOM 642 O O . ALA A 1 83 ? -6.800 -5.185 8.469 1.00 98.06 83 ALA A O 1
ATOM 643 N N . ALA A 1 84 ? -5.804 -3.499 7.364 1.00 98.19 84 ALA A N 1
ATOM 644 C CA . ALA A 1 84 ? -5.410 -4.292 6.212 1.00 98.19 84 ALA A CA 1
ATOM 645 C C . ALA A 1 84 ? -4.058 -3.856 5.640 1.00 98.19 84 ALA A C 1
ATOM 647 O O . ALA A 1 84 ? -3.715 -2.670 5.642 1.00 98.19 84 ALA A O 1
ATOM 648 N N . ALA A 1 85 ? -3.329 -4.820 5.088 1.00 98.44 85 ALA A N 1
ATOM 649 C CA . ALA A 1 85 ? -2.162 -4.606 4.250 1.00 98.44 85 ALA A CA 1
ATOM 650 C C . ALA A 1 85 ? -2.420 -5.168 2.849 1.00 98.44 85 ALA A C 1
ATOM 652 O O . ALA A 1 85 ? -2.855 -6.310 2.698 1.00 98.44 85 ALA A O 1
ATOM 653 N N . ILE A 1 86 ? -2.111 -4.380 1.824 1.00 98.50 86 ILE A N 1
ATOM 654 C CA . ILE A 1 86 ? -2.069 -4.835 0.436 1.00 98.50 86 ILE A CA 1
ATOM 655 C C . ILE A 1 86 ? -0.599 -4.982 0.058 1.00 98.50 86 ILE A C 1
ATOM 657 O O . ILE A 1 86 ? 0.127 -3.993 -0.055 1.00 98.50 86 ILE A O 1
ATOM 661 N N . VAL A 1 87 ? -0.150 -6.219 -0.133 1.00 98.25 87 VAL A N 1
ATOM 662 C CA . VAL A 1 87 ? 1.217 -6.507 -0.563 1.00 98.25 87 VAL A CA 1
ATOM 663 C C . VAL A 1 87 ? 1.223 -6.656 -2.077 1.00 98.25 87 VAL A C 1
ATOM 665 O O . VAL A 1 87 ? 0.605 -7.565 -2.636 1.00 98.25 87 VAL A O 1
ATOM 668 N N . VAL A 1 88 ? 1.891 -5.722 -2.743 1.00 98.00 88 VAL A N 1
ATOM 669 C CA . VAL A 1 88 ? 1.879 -5.579 -4.198 1.00 98.00 88 VAL A CA 1
ATOM 670 C C . VAL A 1 88 ? 3.160 -6.161 -4.781 1.00 98.00 88 VAL A C 1
ATOM 672 O O . VAL A 1 88 ? 4.261 -5.864 -4.315 1.00 98.00 88 VAL A O 1
ATOM 675 N N . TYR A 1 89 ? 3.026 -6.945 -5.845 1.00 96.75 89 TYR A N 1
ATOM 676 C CA . TYR A 1 89 ? 4.147 -7.356 -6.683 1.00 96.75 89 TYR A CA 1
ATOM 677 C C . TYR A 1 89 ? 3.843 -7.083 -8.154 1.00 96.75 89 TYR A C 1
ATOM 679 O O . TYR A 1 89 ? 2.697 -6.896 -8.553 1.00 96.75 89 TYR A O 1
ATOM 687 N N . ASP A 1 90 ? 4.892 -7.047 -8.962 1.00 94.81 90 ASP A N 1
ATOM 688 C CA . ASP A 1 90 ? 4.817 -6.840 -10.402 1.00 94.81 90 ASP A CA 1
ATOM 689 C C . ASP A 1 90 ? 4.862 -8.199 -11.106 1.00 94.81 90 ASP A C 1
ATOM 691 O O . ASP A 1 90 ? 5.853 -8.928 -10.984 1.00 94.81 90 ASP A O 1
ATOM 695 N N . ILE A 1 91 ? 3.807 -8.551 -11.847 1.00 93.69 91 ILE A N 1
ATOM 696 C CA . ILE A 1 91 ? 3.712 -9.871 -12.490 1.00 93.69 91 ILE A CA 1
ATOM 697 C C . ILE A 1 91 ? 4.781 -10.096 -13.568 1.00 93.69 91 ILE A C 1
ATOM 699 O O . ILE A 1 91 ? 5.081 -11.243 -13.908 1.00 93.69 91 ILE A O 1
ATOM 703 N N . THR A 1 92 ? 5.384 -9.019 -14.076 1.00 92.25 92 THR A N 1
ATOM 704 C CA . THR A 1 92 ? 6.468 -9.066 -15.064 1.00 92.25 92 THR A CA 1
ATOM 705 C C . THR A 1 92 ? 7.844 -9.227 -14.408 1.00 92.25 92 THR A C 1
ATOM 707 O O . THR A 1 92 ? 8.808 -9.613 -15.068 1.00 92.25 92 THR A O 1
ATOM 710 N N . ARG A 1 93 ? 7.963 -8.996 -13.089 1.00 93.75 93 ARG A N 1
ATOM 711 C CA . ARG A 1 93 ? 9.233 -9.060 -12.346 1.00 93.75 93 ARG A CA 1
ATOM 712 C C . ARG A 1 93 ? 9.197 -10.117 -11.250 1.00 93.75 93 ARG A C 1
ATOM 714 O O . ARG A 1 93 ? 8.820 -9.848 -10.110 1.00 93.75 93 ARG A O 1
ATOM 721 N N . LYS A 1 94 ? 9.712 -11.310 -11.563 1.00 92.25 94 LYS A N 1
ATOM 722 C CA . LYS A 1 94 ? 9.763 -12.470 -10.651 1.00 92.25 94 LYS A CA 1
ATOM 723 C C . LYS A 1 94 ? 10.385 -12.168 -9.281 1.00 92.25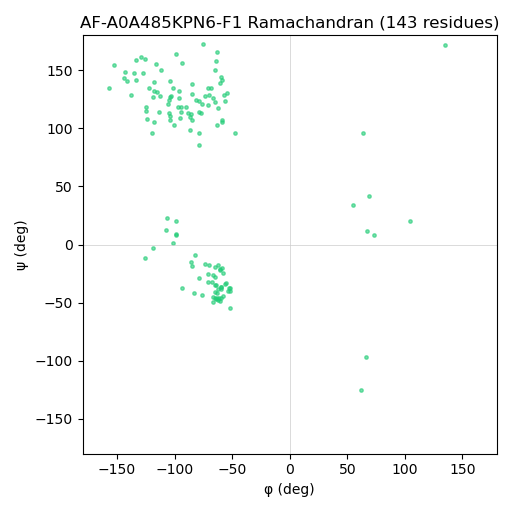 94 LYS A C 1
ATOM 725 O O . LYS A 1 94 ? 9.901 -12.689 -8.280 1.00 92.25 94 LYS A O 1
ATOM 730 N N . GLN A 1 95 ? 11.423 -11.330 -9.222 1.00 94.94 95 GLN A N 1
ATOM 731 C CA . GLN A 1 95 ? 12.072 -10.970 -7.957 1.00 94.94 95 GLN A CA 1
ATOM 732 C C . GLN A 1 95 ? 11.095 -10.300 -6.977 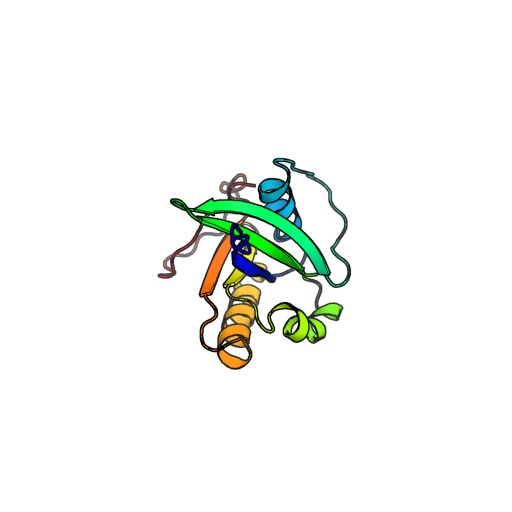1.00 94.94 95 GLN A C 1
ATOM 734 O O . GLN A 1 95 ? 11.122 -10.612 -5.791 1.00 94.94 95 GLN A O 1
ATOM 739 N N . SER A 1 96 ? 10.159 -9.484 -7.474 1.00 96.50 96 SER A N 1
ATOM 740 C CA . SER A 1 96 ? 9.176 -8.806 -6.618 1.00 96.50 96 SER A CA 1
ATOM 741 C C . SER A 1 96 ? 8.214 -9.776 -5.919 1.00 96.50 96 SER A C 1
ATOM 743 O O . SER A 1 96 ? 7.773 -9.515 -4.803 1.00 96.50 96 SER A O 1
ATOM 745 N N . LEU A 1 97 ? 7.944 -10.943 -6.519 1.00 95.19 97 LEU A N 1
ATOM 746 C CA . LEU A 1 97 ? 7.174 -12.013 -5.878 1.00 95.19 97 LEU A CA 1
ATOM 747 C C . LEU A 1 97 ? 7.963 -12.691 -4.748 1.00 95.19 97 LEU A C 1
ATOM 749 O O . LEU A 1 97 ? 7.372 -13.155 -3.775 1.00 95.19 97 LEU A O 1
ATOM 753 N N . VAL A 1 98 ? 9.291 -12.774 -4.869 1.00 95.25 98 VAL A N 1
ATOM 754 C CA . VAL A 1 98 ? 10.147 -13.298 -3.796 1.00 95.25 98 VAL A CA 1
ATOM 755 C C . VAL A 1 98 ? 10.108 -12.342 -2.610 1.00 95.25 98 VAL A C 1
ATOM 757 O O . VAL A 1 98 ? 9.809 -12.780 -1.500 1.00 95.25 98 VAL A O 1
ATOM 760 N N . THR A 1 99 ? 10.304 -11.043 -2.842 1.00 94.44 99 THR A N 1
ATOM 761 C CA . THR A 1 99 ? 10.256 -10.046 -1.766 1.00 94.44 99 THR A CA 1
ATOM 762 C C . THR A 1 99 ? 8.867 -9.938 -1.135 1.00 94.44 99 THR A C 1
ATOM 764 O O . THR A 1 99 ? 8.757 -9.808 0.082 1.00 94.44 99 THR A O 1
ATOM 767 N N . LEU A 1 100 ? 7.789 -10.094 -1.915 1.00 96.00 100 LEU A N 1
ATOM 768 C CA . LEU A 1 100 ? 6.422 -10.161 -1.385 1.00 96.00 100 LEU A CA 1
ATOM 769 C C . LEU A 1 100 ? 6.263 -11.236 -0.302 1.00 96.00 100 LEU A C 1
ATOM 771 O O . LEU A 1 100 ? 5.597 -11.001 0.704 1.00 96.00 100 LEU A O 1
ATOM 775 N N . LYS A 1 101 ? 6.879 -12.412 -0.470 1.00 96.38 101 LYS A N 1
ATOM 776 C CA . LYS A 1 101 ? 6.799 -13.482 0.540 1.00 96.38 101 LYS A CA 1
ATOM 777 C C . LYS A 1 101 ? 7.448 -13.069 1.859 1.00 96.38 101 LYS A C 1
ATOM 779 O O . LYS A 1 101 ? 6.942 -13.447 2.914 1.00 96.38 101 LYS A O 1
ATOM 784 N N . ASN A 1 102 ? 8.521 -12.281 1.800 1.00 96.25 102 ASN A N 1
ATOM 785 C CA . ASN A 1 102 ? 9.172 -11.738 2.990 1.00 96.25 102 ASN A CA 1
ATOM 786 C C . ASN A 1 102 ? 8.244 -10.751 3.703 1.00 96.25 102 ASN A C 1
ATOM 788 O O . ASN A 1 102 ? 8.028 -10.903 4.899 1.00 96.25 102 ASN A O 1
ATOM 792 N N . TRP A 1 103 ? 7.597 -9.845 2.963 1.00 97.06 103 TRP A N 1
ATOM 793 C CA . TRP A 1 103 ? 6.594 -8.929 3.519 1.00 97.06 103 TRP A CA 1
ATOM 794 C C . TRP A 1 103 ? 5.424 -9.659 4.186 1.00 97.06 103 TRP A C 1
ATOM 796 O O . TRP A 1 103 ? 5.012 -9.299 5.283 1.00 97.06 103 TRP A O 1
ATOM 806 N N . VAL A 1 104 ? 4.896 -10.714 3.557 1.00 97.25 104 VAL A N 1
ATOM 807 C CA . VAL A 1 104 ? 3.818 -11.522 4.154 1.00 97.25 104 VAL A CA 1
ATOM 808 C C . VAL A 1 104 ? 4.288 -12.204 5.440 1.00 97.25 104 VAL A C 1
ATOM 810 O O . VAL A 1 104 ? 3.538 -12.251 6.414 1.00 97.25 104 VAL A O 1
ATOM 813 N N . LYS A 1 105 ? 5.515 -12.738 5.461 1.00 97.44 105 LYS A N 1
ATOM 814 C CA . LYS A 1 105 ? 6.095 -13.348 6.664 1.00 97.44 105 LYS A CA 1
ATOM 815 C C . LYS A 1 105 ? 6.255 -12.316 7.780 1.00 97.44 105 LYS A C 1
ATOM 817 O O . LYS A 1 105 ? 5.855 -12.592 8.904 1.00 97.44 105 LYS A O 1
ATOM 822 N N . GLU A 1 106 ? 6.786 -11.143 7.461 1.00 96.62 106 GLU A N 1
ATOM 823 C CA . GLU A 1 106 ? 6.977 -10.043 8.405 1.00 96.62 106 GLU A CA 1
ATOM 824 C C . GLU A 1 106 ? 5.651 -9.574 9.004 1.00 96.62 106 GLU A C 1
ATOM 826 O O . GLU A 1 106 ? 5.520 -9.530 10.221 1.00 96.62 106 GLU A O 1
ATOM 831 N N . LEU A 1 107 ? 4.628 -9.328 8.180 1.00 97.56 107 LEU A N 1
ATOM 832 C CA . LEU A 1 107 ? 3.298 -8.934 8.655 1.00 97.56 107 LEU A CA 1
ATOM 833 C C . LEU A 1 107 ? 2.666 -9.977 9.580 1.00 97.56 107 LEU A C 1
ATOM 835 O O . LEU A 1 107 ? 2.004 -9.611 10.542 1.00 97.56 107 LEU A O 1
ATOM 839 N N . LYS A 1 108 ? 2.881 -11.270 9.318 1.00 96.56 108 LYS A N 1
ATOM 840 C CA . LYS A 1 108 ? 2.401 -12.342 10.203 1.00 96.56 108 LYS A CA 1
ATOM 841 C C . LYS A 1 108 ? 3.159 -12.420 11.529 1.00 96.56 108 LYS A C 1
ATOM 843 O O . LYS A 1 108 ? 2.626 -12.971 12.481 1.00 96.56 108 LYS A O 1
ATOM 848 N N . GLN A 1 109 ? 4.406 -11.955 11.569 1.00 96.62 109 GLN A N 1
ATOM 849 C CA . GLN A 1 109 ? 5.261 -12.022 12.757 1.00 96.62 109 GLN A CA 1
ATOM 850 C C . GLN A 1 109 ? 5.186 -10.755 13.611 1.00 96.62 109 GLN A C 1
ATOM 852 O O . GLN A 1 109 ? 5.267 -10.840 14.830 1.00 96.62 109 GLN A O 1
ATOM 857 N N . LEU A 1 110 ? 5.084 -9.594 12.966 1.00 96.44 110 LEU A N 1
ATOM 858 C CA . LEU A 1 110 ? 5.255 -8.277 13.581 1.00 96.44 110 LEU A CA 1
ATOM 859 C C . LEU A 1 110 ? 4.061 -7.345 13.346 1.00 96.44 110 LEU A C 1
ATOM 861 O O . LEU A 1 110 ? 4.011 -6.259 13.927 1.00 96.44 110 LEU A O 1
ATOM 865 N N . GLY A 1 111 ? 3.147 -7.709 12.446 1.00 96.44 111 GLY A N 1
ATOM 866 C CA . GLY A 1 111 ? 1.946 -6.932 12.171 1.00 96.44 111 GLY A CA 1
ATOM 867 C C . GLY A 1 111 ? 0.887 -7.085 13.270 1.00 96.44 111 GLY A C 1
ATOM 868 O O . GLY A 1 111 ? 1.038 -7.897 14.179 1.00 96.44 111 GLY A O 1
ATOM 869 N N . PRO A 1 112 ? -0.199 -6.300 13.201 1.00 97.00 112 PRO A N 1
ATOM 870 C CA . PRO A 1 112 ? -1.344 -6.461 14.095 1.00 97.00 112 PRO A CA 1
ATOM 871 C C . PRO A 1 112 ? -1.965 -7.864 13.989 1.00 97.00 112 PRO A C 1
ATOM 873 O O . PRO A 1 112 ? -2.136 -8.359 12.877 1.00 97.00 112 PRO A O 1
ATOM 876 N N . ASP A 1 113 ? -2.398 -8.449 15.111 1.00 9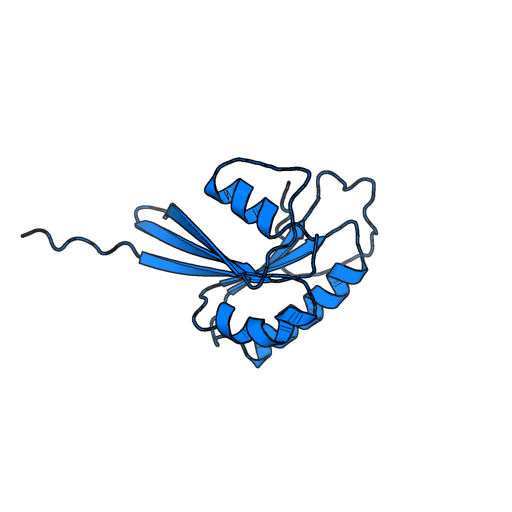3.31 113 ASP A N 1
ATOM 877 C CA . ASP A 1 113 ? -2.904 -9.837 15.177 1.00 93.31 113 ASP A CA 1
ATOM 878 C C . ASP A 1 113 ? -4.019 -10.149 14.163 1.00 93.31 113 ASP A C 1
ATOM 880 O O . ASP A 1 113 ? -4.064 -11.228 13.579 1.00 93.31 113 ASP A O 1
ATOM 884 N N . ASN A 1 114 ? -4.905 -9.179 13.920 1.00 93.25 114 ASN A N 1
ATOM 885 C CA . ASN A 1 114 ? -6.074 -9.324 13.049 1.00 93.25 114 ASN A CA 1
ATOM 886 C C . ASN A 1 114 ? -5.924 -8.585 11.712 1.00 93.25 114 ASN A C 1
ATOM 888 O O . ASN A 1 114 ? -6.926 -8.207 11.098 1.00 93.25 114 ASN A O 1
ATOM 892 N N . ILE A 1 115 ? -4.692 -8.316 11.267 1.00 97.44 115 ILE A N 1
ATOM 893 C CA . ILE A 1 115 ? -4.483 -7.631 9.991 1.00 97.44 115 ILE A CA 1
ATOM 894 C C . ILE A 1 115 ? -4.931 -8.510 8.819 1.00 97.44 115 ILE A C 1
ATOM 896 O O . ILE A 1 115 ? -4.474 -9.639 8.635 1.00 97.44 115 ILE A O 1
ATOM 900 N N . VAL 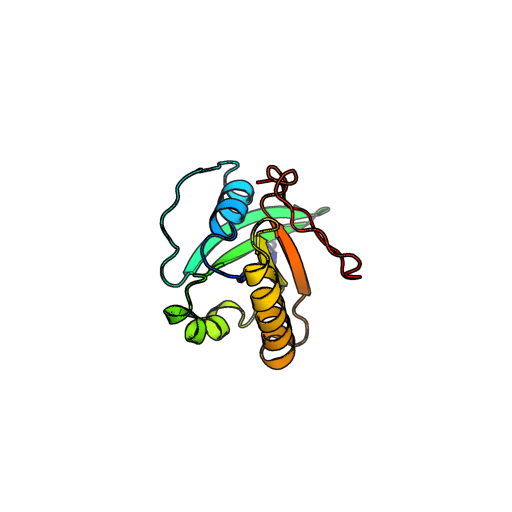A 1 116 ? -5.805 -7.969 7.970 1.00 98.00 116 VAL A N 1
ATOM 901 C CA . VAL A 1 116 ? -6.164 -8.616 6.705 1.00 98.00 116 VAL A CA 1
ATOM 902 C C . VAL A 1 116 ? -5.029 -8.405 5.707 1.00 98.00 116 VAL A C 1
ATOM 904 O O . VAL A 1 116 ? -4.696 -7.270 5.373 1.00 98.00 116 VAL A O 1
ATOM 907 N N . ILE A 1 117 ? -4.442 -9.488 5.197 1.00 97.88 117 ILE A N 1
ATOM 908 C CA . ILE A 1 117 ? -3.366 -9.423 4.200 1.00 97.88 117 ILE A CA 1
ATOM 909 C C . ILE A 1 117 ? -3.932 -9.794 2.828 1.00 97.88 117 ILE A C 1
ATOM 911 O O . ILE A 1 117 ? -4.294 -10.946 2.591 1.00 97.88 117 ILE A O 1
ATOM 915 N N . ALA A 1 118 ? -3.972 -8.827 1.915 1.00 97.38 118 ALA A N 1
ATOM 916 C CA . ALA A 1 118 ? -4.333 -9.031 0.517 1.00 97.38 118 ALA A CA 1
ATOM 917 C C . ALA A 1 118 ? -3.081 -9.012 -0.370 1.00 97.38 118 ALA A C 1
ATOM 919 O O . ALA A 1 118 ? -2.180 -8.197 -0.173 1.00 97.38 118 ALA A O 1
ATOM 920 N N . ILE A 1 119 ? -3.034 -9.893 -1.371 1.00 97.12 119 ILE A N 1
ATOM 921 C CA . ILE A 1 119 ? -1.959 -9.931 -2.371 1.00 97.12 119 ILE A CA 1
ATOM 922 C C . ILE A 1 119 ? -2.483 -9.341 -3.677 1.00 97.12 119 ILE A C 1
ATOM 924 O O . ILE A 1 119 ? -3.499 -9.802 -4.203 1.00 97.12 119 ILE A O 1
ATOM 928 N N . ALA A 1 120 ? -1.755 -8.363 -4.216 1.00 95.94 120 ALA A N 1
ATOM 929 C CA . ALA A 1 120 ? -2.053 -7.752 -5.504 1.00 95.94 120 ALA A CA 1
ATOM 930 C C . ALA A 1 120 ? -0.950 -8.065 -6.522 1.00 95.94 120 ALA A C 1
ATOM 932 O O . ALA A 1 120 ? 0.190 -7.615 -6.380 1.00 95.94 120 ALA A O 1
ATOM 933 N N . GLY A 1 121 ? -1.302 -8.830 -7.557 1.00 95.62 121 GLY A N 1
ATOM 934 C CA . GLY A 1 121 ? -0.479 -8.969 -8.757 1.00 95.62 121 GLY A CA 1
ATOM 935 C C . GLY A 1 121 ? -0.785 -7.817 -9.701 1.00 95.62 121 GLY A C 1
ATOM 936 O O . GLY A 1 121 ? -1.871 -7.776 -10.278 1.00 95.62 121 GLY A O 1
ATOM 937 N N . ASN A 1 122 ? 0.141 -6.870 -9.812 1.00 94.56 122 ASN A N 1
ATOM 938 C CA . ASN A 1 122 ? -0.040 -5.648 -10.587 1.00 94.56 122 ASN A CA 1
ATOM 939 C C . ASN A 1 122 ? 0.605 -5.733 -11.979 1.00 94.56 122 ASN A C 1
ATOM 941 O O . ASN A 1 122 ? 1.494 -6.563 -12.194 1.00 94.56 122 ASN A O 1
ATOM 945 N N . LYS A 1 123 ? 0.206 -4.816 -12.872 1.00 92.06 123 LYS A N 1
ATOM 946 C CA . LYS A 1 123 ? 0.618 -4.719 -14.285 1.00 92.06 123 LYS A CA 1
ATOM 947 C C . LYS A 1 123 ? 0.084 -5.854 -15.156 1.00 92.06 123 LYS A C 1
ATOM 949 O O . LYS A 1 123 ? 0.807 -6.456 -15.949 1.00 92.06 123 LYS A O 1
ATOM 954 N N . SER A 1 124 ? -1.180 -6.205 -14.928 1.00 89.25 124 SER A N 1
ATOM 955 C CA . SER A 1 124 ? -1.882 -7.246 -15.690 1.00 89.25 124 SER A CA 1
ATOM 956 C C . SER A 1 124 ? -2.190 -6.851 -17.133 1.00 89.25 124 SER A C 1
ATOM 958 O O . SER A 1 124 ? -2.375 -7.720 -17.972 1.00 89.25 124 SER A O 1
ATOM 960 N N . ASP A 1 125 ? -2.151 -5.565 -17.457 1.00 86.31 125 ASP A N 1
ATOM 961 C CA . ASP A 1 125 ? -2.109 -5.054 -18.829 1.00 86.31 125 ASP A CA 1
ATOM 962 C C . ASP A 1 125 ? -0.860 -5.527 -19.603 1.00 86.31 125 ASP A C 1
ATOM 964 O O . ASP A 1 125 ? -0.879 -5.589 -20.829 1.00 86.31 125 ASP A O 1
ATOM 968 N N . LEU A 1 126 ? 0.208 -5.925 -18.899 1.00 85.38 126 LEU A N 1
ATOM 969 C CA . LEU A 1 126 ? 1.451 -6.442 -19.478 1.00 85.38 126 LEU A CA 1
ATOM 970 C C . LEU A 1 126 ? 1.536 -7.984 -19.465 1.00 85.38 126 LEU A C 1
ATOM 972 O O . LEU A 1 126 ? 2.644 -8.523 -19.526 1.00 85.38 126 LEU A O 1
ATOM 976 N N . ASP A 1 127 ? 0.412 -8.709 -19.355 1.00 70.31 127 ASP A N 1
ATOM 977 C CA . ASP A 1 127 ? 0.372 -10.177 -19.151 1.00 70.31 127 ASP A CA 1
ATOM 978 C C . ASP A 1 127 ? 1.095 -10.982 -20.250 1.00 70.31 127 ASP A C 1
ATOM 980 O O . ASP A 1 127 ? 1.637 -12.053 -19.969 1.00 70.31 127 ASP A O 1
ATOM 984 N N . ASP A 1 128 ? 1.240 -10.436 -21.463 1.00 69.06 128 ASP A N 1
ATOM 985 C CA . ASP A 1 128 ? 2.061 -11.031 -22.534 1.00 69.06 128 ASP A CA 1
ATOM 986 C C . ASP A 1 128 ? 3.542 -11.202 -22.137 1.00 69.06 128 ASP A C 1
ATOM 988 O O . ASP A 1 128 ? 4.264 -12.026 -22.699 1.00 69.06 128 ASP A O 1
ATOM 992 N N . LYS A 1 129 ? 4.009 -10.461 -21.124 1.00 61.22 129 LYS A N 1
ATOM 993 C CA . LYS A 1 129 ? 5.365 -10.542 -20.555 1.00 61.22 129 LYS A CA 1
ATOM 994 C C . LYS A 1 129 ? 5.430 -11.376 -19.269 1.00 61.22 129 LYS A C 1
ATOM 996 O O . LYS A 1 129 ? 6.457 -11.378 -18.585 1.00 61.22 129 LYS A O 1
ATOM 1001 N N . ARG A 1 130 ? 4.353 -12.072 -18.888 1.00 61.16 130 ARG A N 1
ATOM 1002 C CA . ARG A 1 130 ? 4.272 -12.785 -17.607 1.00 61.16 130 ARG A CA 1
ATOM 1003 C C . ARG A 1 130 ? 5.179 -14.010 -17.549 1.00 61.16 130 ARG A C 1
ATOM 1005 O O . ARG A 1 130 ? 5.073 -14.953 -18.333 1.00 61.16 130 ARG A O 1
ATOM 1012 N N . VAL A 1 131 ? 5.975 -14.082 -16.485 1.00 57.03 131 VAL A N 1
ATOM 1013 C CA . VAL A 1 131 ? 6.761 -15.273 -16.137 1.00 57.03 131 VAL A CA 1
ATOM 1014 C C . VAL A 1 131 ? 5.843 -16.300 -15.455 1.00 57.03 131 VAL A C 1
ATOM 1016 O O . VAL A 1 131 ? 5.588 -16.223 -14.253 1.00 57.03 131 VAL A O 1
ATOM 1019 N N . ARG A 1 132 ? 5.299 -17.273 -16.200 1.00 52.25 132 ARG A N 1
ATOM 1020 C CA . ARG A 1 132 ? 4.417 -18.309 -15.623 1.00 52.25 132 ARG A CA 1
ATOM 1021 C C . ARG A 1 132 ? 5.196 -19.345 -14.795 1.00 52.25 132 ARG A C 1
ATOM 1023 O O . ARG A 1 132 ? 6.068 -20.026 -15.325 1.00 52.25 132 ARG A O 1
ATOM 1030 N N . ARG A 1 133 ? 4.777 -19.583 -13.542 1.00 48.59 133 ARG A N 1
ATOM 1031 C CA . ARG A 1 133 ? 4.758 -20.921 -12.903 1.00 48.59 133 ARG A CA 1
ATOM 1032 C C . ARG A 1 133 ? 3.536 -21.075 -11.981 1.00 48.59 133 ARG A C 1
ATOM 1034 O O . ARG A 1 133 ? 3.085 -20.112 -11.372 1.00 48.59 133 ARG A O 1
ATOM 1041 N N . ARG A 1 134 ? 3.000 -22.302 -11.980 1.00 53.34 134 ARG A N 1
ATOM 1042 C CA . ARG A 1 134 ? 1.708 -22.768 -11.444 1.00 53.34 134 ARG A CA 1
ATOM 1043 C C . ARG A 1 134 ? 1.569 -22.656 -9.913 1.00 53.34 134 ARG A C 1
ATOM 1045 O O . ARG A 1 134 ? 2.540 -22.846 -9.192 1.00 53.34 134 ARG A O 1
ATOM 1052 N N . ASN A 1 135 ? 0.311 -22.468 -9.498 1.00 41.03 135 ASN A N 1
ATOM 1053 C CA . ASN A 1 135 ? -0.305 -22.690 -8.181 1.00 41.03 135 ASN A CA 1
ATOM 1054 C C . ASN A 1 135 ? 0.203 -21.848 -6.997 1.00 41.03 135 ASN A C 1
ATOM 1056 O O . ASN A 1 135 ? 1.116 -22.239 -6.277 1.00 41.03 135 ASN A O 1
ATOM 1060 N N . ILE A 1 136 ? -0.504 -20.746 -6.719 1.00 46.81 136 ILE A N 1
ATOM 1061 C CA . ILE A 1 136 ? -0.564 -20.141 -5.382 1.00 46.81 136 ILE A CA 1
ATOM 1062 C C . ILE A 1 136 ? -2.044 -20.066 -4.993 1.00 46.81 136 ILE A C 1
ATOM 1064 O O . ILE A 1 136 ? -2.803 -19.293 -5.569 1.00 46.81 136 ILE A O 1
ATOM 1068 N N . SER A 1 137 ? -2.455 -20.913 -4.048 1.00 36.78 137 SER A N 1
ATOM 1069 C CA . SER A 1 137 ? -3.768 -20.849 -3.402 1.00 36.78 137 SER A CA 1
ATOM 1070 C C . SER A 1 137 ? -3.744 -19.746 -2.348 1.00 36.78 137 SER A C 1
ATOM 1072 O O . SER A 1 137 ? -3.416 -19.972 -1.186 1.00 36.78 137 SER A O 1
ATOM 1074 N N . THR A 1 138 ? -4.014 -18.518 -2.765 1.00 39.44 138 THR A N 1
ATOM 1075 C CA . THR A 1 138 ? -4.369 -17.391 -1.893 1.00 39.44 138 THR A CA 1
ATOM 1076 C C . THR A 1 138 ? -5.124 -16.416 -2.785 1.00 39.44 138 THR A C 1
ATOM 1078 O O . THR A 1 138 ? -4.700 -16.222 -3.920 1.00 39.44 138 THR A O 1
ATOM 1081 N N . SER A 1 139 ? -6.251 -15.869 -2.326 1.00 36.50 139 SER A N 1
ATOM 1082 C CA . SER A 1 139 ? -7.118 -14.951 -3.078 1.00 36.50 139 SER A CA 1
ATOM 1083 C C . SER A 1 139 ? -6.304 -13.836 -3.749 1.00 36.50 139 SER A C 1
ATOM 1085 O O . SER A 1 139 ? -5.930 -12.850 -3.114 1.00 36.50 139 SER A O 1
ATOM 1087 N N . LEU A 1 140 ? -5.973 -14.047 -5.023 1.00 38.62 140 LEU A N 1
ATOM 1088 C CA . LEU A 1 140 ? -5.150 -13.163 -5.831 1.00 38.62 140 LEU A CA 1
ATOM 1089 C C . LEU A 1 140 ? -6.079 -12.113 -6.429 1.00 38.62 140 LEU A C 1
ATOM 1091 O O . LEU A 1 140 ? -6.909 -12.441 -7.275 1.00 38.62 140 LEU A O 1
ATOM 1095 N N . VAL A 1 141 ? -5.940 -10.859 -6.014 1.00 43.12 141 VAL A N 1
ATOM 1096 C CA . VAL A 1 141 ? -6.590 -9.764 -6.733 1.00 43.12 141 VAL A CA 1
ATOM 1097 C C . VAL A 1 141 ? -5.636 -9.350 -7.850 1.00 43.12 141 VAL A C 1
ATOM 1099 O O . VAL A 1 141 ? -4.550 -8.829 -7.590 1.00 43.12 141 VAL A O 1
ATOM 1102 N N . CYS A 1 142 ? -5.998 -9.639 -9.101 1.00 41.41 142 CYS A N 1
ATOM 1103 C CA . CYS A 1 142 ? -5.342 -9.002 -10.242 1.00 41.41 142 CYS A CA 1
ATOM 1104 C C . CYS A 1 142 ? -5.785 -7.544 -10.272 1.00 41.41 142 CYS A C 1
ATOM 1106 O O . CYS A 1 142 ? -6.978 -7.264 -10.374 1.00 41.41 142 CYS A O 1
ATOM 1108 N N . ALA A 1 143 ? -4.830 -6.626 -10.168 1.00 46.66 143 ALA A N 1
ATOM 1109 C CA . ALA A 1 143 ? -5.104 -5.218 -10.385 1.00 46.66 143 ALA A CA 1
ATOM 1110 C C . ALA A 1 143 ? -4.738 -4.857 -11.832 1.00 46.66 143 ALA A C 1
ATOM 1112 O O . ALA A 1 143 ? -3.633 -5.148 -12.299 1.00 46.66 143 ALA A O 1
ATOM 1113 N N . MET A 1 144 ? -5.696 -4.270 -12.550 1.00 39.19 144 MET A N 1
ATOM 1114 C CA . MET A 1 144 ? -5.483 -3.643 -13.855 1.00 39.19 144 MET A CA 1
ATOM 1115 C C . MET A 1 144 ? -5.051 -2.198 -13.614 1.00 39.19 144 MET A C 1
ATOM 1117 O O . MET A 1 144 ? -5.898 -1.347 -13.334 1.00 39.19 144 MET A O 1
ATOM 1121 N N . VAL A 1 145 ? -3.745 -1.934 -13.669 1.00 46.12 145 VAL A N 1
ATOM 1122 C CA . VAL A 1 145 ? -3.189 -0.581 -13.813 1.00 46.12 145 VAL A CA 1
ATOM 1123 C C . VAL A 1 145 ? -1.941 -0.640 -14.663 1.00 46.12 145 VAL A C 1
ATOM 1125 O O . VAL A 1 145 ? -1.055 -1.443 -14.287 1.00 46.12 145 VAL A O 1
#

Radius of gyration: 15.89 Å; Cα contacts (8 Å, |Δi|>4): 271; chains: 1; bounding box: 46×39×41 Å

pLDDT: mean 86.8, std 17.83, range [36.5, 98.56]

Nearest PDB structures (foldseek):
  1huq-assembly1_A  TM=9.870E-01  e=5.938E-20  Mus musculus
  1yvd-assembly1_A  TM=9.791E-01  e=1.271E-19  Mus musculus
  7bl1-assembly1_DDD  TM=9.672E-01  e=1.354E-19  Homo sapiens
  6zsj-assembly1_A  TM=9.626E-01  e=2.264E-16  Homo sapiens
  9ikq-assembly1_B  TM=9.045E-01  e=1.201E-16  Homo sapiens

Secondary structure (DSSP, 8-state):
-----PPEEEEEEEE--TTSSHHHHHHHHHHS---SS-PPPSSEEEEEEEEEETTEEEEEEEEEE--SGGGGGGHHHHHTT-SEEEEEEETT-HHHHHHHHHHHHHHHHHS-TT-EEEEEEE-GGGGGG--------S-EEE---

Organism: NCBI:txid120398

Foldseek 3Di:
DDPPPDAAEAEEEEAFAWPLCLVQVVCCVAPVDGDPDDDFDDAWDWDWDWDCDPNGTYIYIYIYGGRDPVNVVVVLVRLEVHQEYEYGGEQLDPVRVVVSVVVVVCCPVRGDVNYHYAYEHEPVVVVVNGDDDDDDPDPYDYDYD

Solvent-accessible surface area (backbone atoms only — not comparable to full-atom values): 8414 Å² total; per-residue (Å²): 133,82,78,75,77,74,66,48,75,43,36,35,25,38,47,40,50,62,91,32,44,62,62,49,52,50,41,31,71,68,71,73,45,82,64,100,74,74,81,81,60,70,65,57,48,80,48,71,43,77,46,74,60,86,95,42,55,33,34,37,40,37,36,39,46,34,30,48,76,94,46,51,88,52,47,66,71,62,43,56,82,22,52,28,37,40,40,32,19,25,49,65,39,71,66,33,54,57,52,36,51,52,53,55,52,46,43,75,74,74,41,47,95,79,44,44,78,43,44,31,42,21,39,54,83,48,51,94,59,46,74,86,78,86,88,77,96,59,82,69,43,76,38,83,98

Sequence (145 aa):
MAEGTKAREVKVVLLGDTGVGKSSLVLRFVTNNFRPYSESTIGASFMSKMLLVGDQAIKYQIWDTAGQEKYHSLAPMYYRGAAAAIVVYDITRKQSLVTLKNWVKELKQLGPDNIVIAIAGNKSDLDDKRVRRRNISTSLVCAMV